Protein AF-A0AAU9IGX7-F1 (afdb_monomer_lite)

Secondary structure (DSSP, 8-state):
--HHHHHHHHHHHHHHHHHHHHHHHHHHHHHHHHHHHHHHHHHHHHTT-HHHHHHHHHHHHHHHHHHHHHHHHHHHHHHHHHHTS-HHHHTTTTT-----SHHHHHHHHHHHHHHHHHHHHHHHHHHHHHHHHHHHHHHHGGGSPPPP-

Foldseek 3Di:
DDPVLVVVLVVLVVVVVVLVVVLVVLVVLLVVLVVLLVVLCVLCVVVVPVVLVVLSVVLVVVLVVLVVVLVVVLVVLCVVLVVVADPVLVPVPDDDPDPDDPVSSVRVVSSCVSCVVVSVVSVVSSVVSSVSSVVSSVVSVVSDDDDDD

Radius of gyration: 21.58 Å; chains: 1; bounding box: 50×25×63 Å

Organism: NCBI:txid1481888

Sequence (149 aa):
MDFETRKNAAELQAKEKEFEKLAAKANQNLRILYQRIRYVEEKCYLQNNEKCLSQIENYWLTLNQLEREESKRETIIQQKCEEEVPLHIKMLDDNNDSIVSKEEFDAYKNYWDCTSASRENLKNFTIKKANVLNEAFMNLKQYLPQKPS

pLDDT: mean 78.42, std 13.14, range [40.44, 94.25]

Structure (mmCIF, N/CA/C/O backbone):
data_AF-A0AAU9IGX7-F1
#
_entry.id   AF-A0AAU9IGX7-F1
#
loop_
_atom_site.group_PDB
_atom_site.id
_atom_site.type_symbol
_atom_site.label_atom_id
_atom_site.label_alt_id
_atom_site.label_comp_id
_atom_site.label_asym_id
_atom_site.label_entity_id
_atom_site.label_seq_id
_atom_site.pdbx_PDB_ins_code
_atom_site.Cartn_x
_atom_site.Cartn_y
_atom_site.Cartn_z
_atom_site.occupancy
_atom_site.B_iso_or_equiv
_atom_site.auth_seq_id
_atom_site.auth_comp_id
_atom_site.auth_asym_id
_atom_site.auth_atom_id
_atom_site.pdbx_PDB_model_num
ATOM 1 N N . MET A 1 1 ? 29.475 -2.296 -24.523 1.00 62.09 1 MET A N 1
ATOM 2 C CA . MET A 1 1 ? 28.604 -1.188 -24.086 1.00 62.09 1 MET A CA 1
ATOM 3 C C . MET A 1 1 ? 29.425 0.094 -24.011 1.00 62.09 1 MET A C 1
ATOM 5 O O . MET A 1 1 ? 30.508 0.047 -23.429 1.00 62.09 1 MET A O 1
ATOM 9 N N . ASP A 1 2 ? 28.973 1.178 -24.644 1.00 76.94 2 ASP A N 1
ATOM 10 C CA . ASP A 1 2 ? 29.660 2.478 -24.613 1.00 76.94 2 ASP A CA 1
ATOM 11 C C . ASP A 1 2 ? 29.568 3.159 -23.231 1.00 76.94 2 ASP A C 1
ATOM 13 O O . ASP A 1 2 ? 28.830 2.728 -22.341 1.00 76.94 2 ASP A O 1
ATOM 17 N N . PHE A 1 3 ? 30.388 4.193 -23.029 1.00 75.12 3 PHE A N 1
ATOM 18 C CA . PHE A 1 3 ? 30.507 4.905 -21.753 1.00 75.12 3 PHE A CA 1
ATOM 19 C C . PHE A 1 3 ? 29.193 5.573 -21.316 1.00 75.12 3 PHE A C 1
ATOM 21 O O . PHE A 1 3 ? 28.862 5.561 -20.131 1.00 75.12 3 PHE A O 1
ATOM 28 N N . GLU A 1 4 ? 28.434 6.121 -22.264 1.00 78.75 4 GLU A N 1
ATOM 29 C CA . GLU A 1 4 ? 27.179 6.825 -22.000 1.00 78.75 4 GLU A CA 1
ATOM 30 C C . GLU A 1 4 ? 26.084 5.860 -21.535 1.00 78.75 4 GLU A C 1
ATOM 32 O O . GLU A 1 4 ? 25.430 6.099 -20.522 1.00 78.75 4 GLU A O 1
ATOM 37 N N . THR A 1 5 ? 25.963 4.706 -22.189 1.00 70.12 5 THR A N 1
ATOM 38 C CA . THR A 1 5 ? 25.014 3.651 -21.814 1.00 70.12 5 THR A CA 1
ATOM 39 C C . THR A 1 5 ? 25.316 3.098 -20.414 1.00 70.12 5 THR A C 1
ATOM 41 O O . THR A 1 5 ? 24.404 2.922 -19.610 1.00 70.12 5 THR A O 1
ATOM 44 N N . ARG A 1 6 ? 26.598 2.909 -20.061 1.00 70.50 6 ARG A N 1
ATOM 45 C CA . ARG A 1 6 ? 27.002 2.487 -18.702 1.00 70.50 6 ARG A CA 1
ATOM 46 C C . ARG A 1 6 ? 26.645 3.522 -17.636 1.00 70.50 6 ARG A C 1
ATOM 48 O O . ARG A 1 6 ? 26.198 3.157 -16.551 1.00 70.50 6 ARG A O 1
ATOM 55 N N . LYS A 1 7 ? 26.846 4.806 -17.937 1.00 78.50 7 LYS A N 1
ATOM 56 C CA . LYS A 1 7 ? 26.482 5.907 -17.041 1.00 78.50 7 LYS A CA 1
ATOM 57 C C . LYS A 1 7 ? 24.965 5.956 -16.823 1.00 78.50 7 LYS A C 1
ATOM 59 O O . LYS A 1 7 ? 24.523 6.012 -15.680 1.00 78.50 7 LYS A O 1
ATOM 64 N N . ASN A 1 8 ? 24.182 5.857 -17.896 1.00 75.75 8 ASN A N 1
ATOM 65 C CA . ASN A 1 8 ? 22.720 5.882 -17.832 1.00 75.75 8 ASN A CA 1
ATOM 66 C C . ASN A 1 8 ? 22.150 4.672 -17.069 1.00 75.75 8 ASN A C 1
ATOM 68 O O . ASN A 1 8 ? 21.215 4.829 -16.286 1.00 75.75 8 ASN A O 1
ATOM 72 N N . ALA A 1 9 ? 22.742 3.484 -17.234 1.00 71.56 9 ALA A N 1
ATOM 73 C CA . ALA A 1 9 ? 22.402 2.295 -16.449 1.00 71.56 9 ALA A CA 1
ATOM 74 C C . ALA A 1 9 ? 22.634 2.506 -14.943 1.00 71.56 9 ALA A C 1
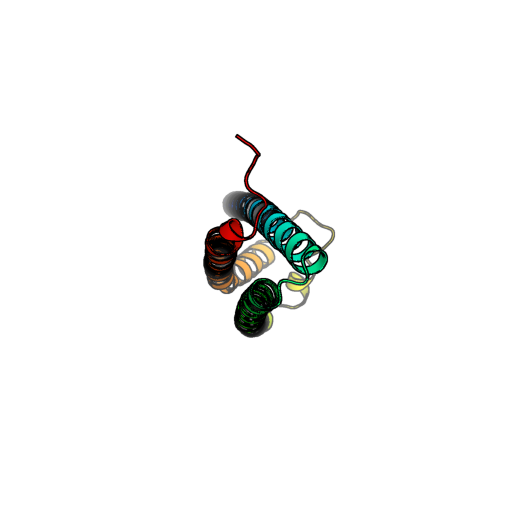ATOM 76 O O . ALA A 1 9 ? 21.753 2.217 -14.134 1.00 71.56 9 ALA A O 1
ATOM 77 N N . ALA A 1 10 ? 23.785 3.073 -14.567 1.00 76.31 10 ALA A N 1
ATOM 78 C CA . ALA A 1 10 ? 24.102 3.363 -13.170 1.00 76.31 10 ALA A CA 1
ATOM 79 C C . ALA A 1 10 ? 23.151 4.406 -12.552 1.00 76.31 10 ALA A C 1
ATOM 81 O O . ALA A 1 10 ? 22.733 4.262 -11.403 1.00 76.31 10 ALA A O 1
ATOM 82 N N . GLU A 1 11 ? 22.775 5.443 -13.307 1.00 80.75 11 GLU A N 1
ATOM 83 C CA . GLU A 1 11 ? 21.799 6.445 -12.859 1.00 80.75 11 GLU A CA 1
ATOM 84 C C . GLU A 1 11 ? 20.404 5.841 -12.644 1.00 80.75 11 GLU A C 1
ATOM 86 O O . GLU A 1 11 ? 19.728 6.176 -11.669 1.00 80.75 11 GLU A O 1
ATOM 91 N N . LEU A 1 12 ? 19.975 4.931 -13.523 1.00 76.06 12 LEU A N 1
ATOM 92 C CA . LEU A 1 12 ? 18.684 4.254 -13.407 1.00 76.06 12 LEU A CA 1
ATOM 93 C C . LEU A 1 12 ? 18.634 3.334 -12.177 1.00 76.06 12 LEU A C 1
ATOM 95 O O . LEU A 1 12 ? 17.701 3.425 -11.380 1.00 76.06 12 LEU A O 1
ATOM 99 N N . GLN A 1 13 ? 19.688 2.544 -11.950 1.00 75.25 13 GLN A N 1
ATOM 100 C CA . GLN A 1 13 ? 19.832 1.715 -10.746 1.00 75.25 13 GLN A CA 1
ATOM 101 C C . GLN A 1 13 ? 19.861 2.547 -9.454 1.00 75.25 13 GLN A C 1
ATOM 103 O O . GLN A 1 13 ? 19.330 2.136 -8.421 1.00 75.25 13 GLN A O 1
ATOM 108 N N . ALA A 1 14 ? 20.481 3.731 -9.479 1.00 81.00 14 ALA A N 1
ATOM 109 C CA . ALA A 1 14 ? 20.489 4.621 -8.321 1.00 81.00 14 ALA A CA 1
ATOM 110 C C . ALA A 1 14 ? 19.073 5.114 -7.971 1.00 81.00 14 ALA A C 1
ATOM 112 O O . ALA A 1 14 ? 18.705 5.120 -6.794 1.00 81.00 14 ALA A O 1
ATOM 113 N N . LYS A 1 15 ? 18.267 5.467 -8.983 1.00 80.12 15 LYS A N 1
ATOM 114 C CA . LYS A 1 15 ? 16.860 5.866 -8.804 1.00 80.12 15 LYS A CA 1
ATOM 115 C C . LYS A 1 15 ? 16.007 4.731 -8.237 1.00 80.12 15 LYS A C 1
ATOM 117 O O . LYS A 1 15 ? 15.157 4.976 -7.384 1.00 80.12 15 LYS A O 1
ATOM 122 N N . GLU A 1 16 ? 16.254 3.497 -8.664 1.00 75.50 16 GLU A N 1
ATOM 123 C CA . GLU A 1 16 ? 15.596 2.302 -8.125 1.00 75.50 16 GLU A CA 1
ATOM 124 C C . GLU A 1 16 ? 15.872 2.097 -6.644 1.00 75.50 16 GLU A C 1
ATOM 126 O O . GLU A 1 16 ? 14.941 2.055 -5.840 1.00 75.50 16 GLU A O 1
ATOM 131 N N . LYS A 1 17 ? 17.149 2.107 -6.260 1.00 80.19 17 LYS A N 1
ATOM 132 C CA . LYS A 1 17 ? 17.548 1.980 -4.854 1.00 80.19 17 LYS A CA 1
ATOM 133 C C . LYS A 1 17 ? 16.982 3.102 -3.985 1.00 80.19 17 LYS A C 1
ATOM 135 O O . LYS A 1 17 ? 16.697 2.894 -2.805 1.00 80.19 17 LYS A O 1
ATOM 140 N N . GLU A 1 18 ? 16.847 4.314 -4.521 1.00 83.81 18 GLU A N 1
ATOM 141 C CA . GLU A 1 18 ? 16.201 5.417 -3.805 1.00 83.81 18 GLU A CA 1
ATOM 142 C C . GLU A 1 18 ? 14.701 5.162 -3.609 1.00 83.81 18 GLU A C 1
ATOM 144 O O . GLU A 1 18 ? 14.189 5.312 -2.494 1.00 83.81 18 GLU A O 1
ATOM 149 N N . PHE A 1 19 ? 14.008 4.717 -4.660 1.00 79.38 19 PHE A N 1
ATOM 150 C CA . PHE A 1 19 ? 12.596 4.354 -4.594 1.00 79.38 19 PHE A CA 1
ATOM 151 C C . PHE A 1 19 ? 12.337 3.236 -3.572 1.00 79.38 19 PHE A C 1
ATOM 153 O O . PHE A 1 19 ? 11.464 3.386 -2.716 1.00 79.38 19 PHE A O 1
ATOM 160 N N . GLU A 1 20 ? 13.135 2.166 -3.583 1.00 79.50 20 GLU A N 1
ATOM 161 C CA . GLU A 1 20 ? 13.040 1.059 -2.622 1.00 79.50 20 GLU A CA 1
ATOM 162 C C . GLU A 1 20 ? 13.199 1.529 -1.173 1.00 79.50 20 GLU A C 1
ATOM 164 O O . GLU A 1 20 ? 12.421 1.147 -0.295 1.00 79.50 20 GLU A O 1
ATOM 169 N N . LYS A 1 21 ? 14.170 2.412 -0.904 1.00 82.81 21 LYS A N 1
ATOM 170 C CA . LYS A 1 21 ? 14.375 2.986 0.437 1.00 82.81 21 LYS A CA 1
ATOM 171 C C . LYS A 1 21 ? 13.169 3.799 0.898 1.00 82.81 21 LYS A C 1
ATOM 173 O O . LYS A 1 21 ? 12.766 3.702 2.061 1.00 82.81 21 LYS A O 1
ATOM 178 N N . LEU A 1 22 ? 12.592 4.608 0.008 1.00 80.06 22 LEU A N 1
ATOM 179 C CA . LEU A 1 22 ? 11.393 5.391 0.310 1.00 80.06 22 LEU A CA 1
ATOM 180 C C . LEU A 1 22 ? 10.186 4.481 0.573 1.00 80.06 22 LEU A C 1
ATOM 182 O O . LEU A 1 22 ? 9.477 4.689 1.562 1.00 80.06 22 LEU A O 1
ATOM 186 N N . ALA A 1 23 ? 9.996 3.449 -0.251 1.00 78.44 23 ALA A N 1
ATOM 187 C CA . ALA A 1 23 ? 8.945 2.451 -0.079 1.00 78.44 23 ALA A CA 1
ATOM 188 C C . ALA A 1 23 ? 9.093 1.698 1.254 1.00 78.44 23 ALA A C 1
ATOM 190 O O . ALA A 1 23 ? 8.132 1.590 2.018 1.00 78.44 23 ALA A O 1
ATOM 191 N N . ALA A 1 24 ? 10.308 1.263 1.601 1.00 80.94 24 ALA A N 1
ATOM 192 C CA . ALA A 1 24 ? 10.599 0.592 2.866 1.00 80.94 24 ALA A CA 1
ATOM 193 C C . ALA A 1 24 ? 10.264 1.475 4.081 1.00 80.94 24 ALA A C 1
ATOM 195 O O . ALA A 1 24 ? 9.600 1.024 5.019 1.00 80.94 24 ALA A O 1
ATOM 196 N N . LYS A 1 25 ? 10.653 2.758 4.049 1.00 82.69 25 LYS A N 1
ATOM 197 C CA . LYS A 1 25 ? 10.335 3.718 5.118 1.00 82.69 25 LYS A CA 1
ATOM 198 C C . LYS A 1 25 ? 8.828 3.945 5.255 1.00 82.69 25 LYS A C 1
ATOM 200 O O . LYS A 1 25 ? 8.309 4.014 6.370 1.00 82.69 25 LYS A O 1
ATOM 205 N N . ALA A 1 26 ? 8.110 4.053 4.140 1.00 81.31 26 ALA A N 1
ATOM 206 C CA . ALA A 1 26 ? 6.664 4.229 4.165 1.00 81.31 26 ALA A CA 1
ATOM 207 C C . ALA A 1 26 ? 5.945 2.979 4.707 1.00 81.31 26 ALA A C 1
ATOM 209 O O . ALA A 1 26 ? 5.073 3.100 5.569 1.00 81.31 26 ALA A O 1
ATOM 210 N N . ASN A 1 27 ? 6.386 1.782 4.310 1.00 82.31 27 ASN A N 1
ATOM 211 C CA . ASN A 1 27 ? 5.889 0.512 4.844 1.00 82.31 27 ASN A CA 1
ATOM 212 C C . ASN A 1 27 ? 6.144 0.372 6.351 1.00 82.31 27 ASN A C 1
ATOM 214 O O . ASN A 1 27 ? 5.273 -0.098 7.087 1.00 82.31 27 ASN A O 1
ATOM 218 N N . GLN A 1 28 ? 7.296 0.835 6.842 1.00 85.56 28 GLN A N 1
ATOM 219 C CA . GLN A 1 28 ? 7.580 0.871 8.276 1.00 85.56 28 GLN A CA 1
ATOM 220 C C . GLN A 1 28 ? 6.589 1.773 9.030 1.00 85.56 28 GLN A C 1
ATOM 222 O O . GLN A 1 28 ? 6.056 1.369 10.065 1.00 85.56 28 GLN A O 1
ATOM 227 N N . ASN A 1 29 ? 6.293 2.964 8.502 1.00 83.19 29 ASN A N 1
ATOM 228 C CA . ASN A 1 29 ? 5.314 3.873 9.104 1.00 83.19 29 ASN A CA 1
ATOM 229 C C . ASN A 1 29 ? 3.902 3.273 9.116 1.00 83.19 29 ASN A C 1
ATOM 231 O O . ASN A 1 29 ? 3.213 3.346 10.136 1.00 83.19 29 ASN A O 1
ATOM 235 N N . LEU A 1 30 ? 3.486 2.632 8.019 1.00 88.69 30 LEU A N 1
ATOM 236 C CA . LEU A 1 30 ? 2.209 1.920 7.953 1.00 88.69 30 LEU A CA 1
ATOM 237 C C . LEU A 1 30 ? 2.139 0.827 9.022 1.00 88.69 30 LEU A C 1
ATOM 239 O O . LEU A 1 30 ? 1.159 0.759 9.761 1.00 88.69 30 LEU A O 1
ATOM 243 N N . ARG A 1 31 ? 3.194 0.014 9.169 1.00 89.31 31 ARG A N 1
ATOM 244 C CA . ARG A 1 31 ? 3.263 -1.054 10.179 1.00 89.31 31 ARG A CA 1
ATOM 245 C C . ARG A 1 31 ? 3.030 -0.532 11.598 1.00 89.31 31 ARG A C 1
ATOM 247 O O . ARG A 1 31 ? 2.311 -1.169 12.364 1.00 89.31 31 ARG A O 1
ATOM 254 N N . ILE A 1 32 ? 3.590 0.630 11.934 1.00 89.75 32 ILE A N 1
ATOM 255 C CA . ILE A 1 32 ? 3.375 1.272 13.239 1.00 89.75 32 ILE A CA 1
ATOM 256 C C . ILE A 1 32 ? 1.896 1.638 13.430 1.00 89.75 32 ILE A C 1
ATOM 258 O O . ILE A 1 32 ? 1.345 1.422 14.510 1.00 89.75 32 ILE A O 1
ATOM 262 N N . LEU A 1 33 ? 1.229 2.168 12.400 1.00 89.06 33 LEU A N 1
ATOM 263 C CA . LEU A 1 33 ? -0.198 2.497 12.477 1.00 89.06 33 LEU A CA 1
ATOM 264 C C . LEU A 1 33 ? -1.073 1.246 12.621 1.00 89.06 33 LEU A C 1
ATOM 266 O O . LEU A 1 33 ? -1.957 1.231 13.477 1.00 89.06 33 LEU A O 1
ATOM 270 N N . TYR A 1 34 ? -0.780 0.175 11.876 1.00 91.94 34 TYR A N 1
ATOM 271 C CA . TYR A 1 34 ? -1.453 -1.119 12.048 1.00 91.94 34 TYR A CA 1
ATOM 272 C C . TYR A 1 34 ? -1.330 -1.633 13.483 1.00 91.94 34 TYR A C 1
ATOM 274 O O . TYR A 1 34 ? -2.326 -2.026 14.083 1.00 91.94 34 TYR A O 1
ATOM 282 N N . GLN A 1 35 ? -0.123 -1.601 14.056 1.00 91.69 35 GLN A N 1
ATOM 283 C CA . GLN A 1 35 ? 0.106 -2.029 15.439 1.00 91.69 35 GLN A CA 1
ATOM 284 C C . GLN A 1 35 ? -0.696 -1.192 16.440 1.00 91.69 35 GLN A C 1
ATOM 286 O O . GLN A 1 35 ? -1.260 -1.737 17.383 1.00 91.69 35 GLN A O 1
ATOM 291 N N . ARG A 1 36 ? -0.788 0.124 16.223 1.00 90.75 36 ARG A N 1
ATOM 292 C CA . ARG A 1 36 ? -1.575 1.018 17.082 1.00 90.75 36 ARG A CA 1
ATOM 293 C C . ARG A 1 36 ? -3.070 0.723 17.021 1.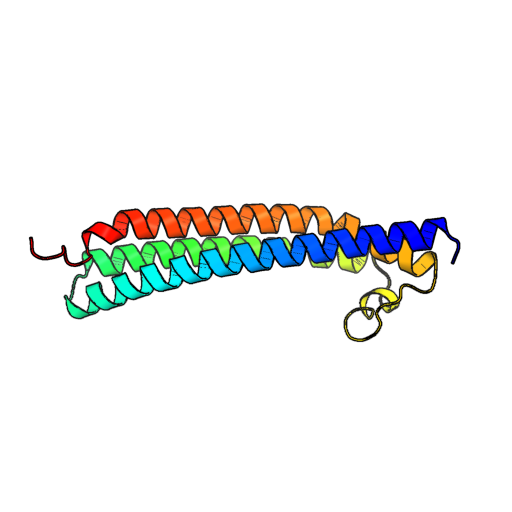00 90.75 36 ARG A C 1
ATOM 295 O O . ARG A 1 36 ? -3.705 0.709 18.068 1.00 90.75 36 ARG A O 1
ATOM 302 N N . ILE A 1 37 ? -3.626 0.481 15.835 1.00 91.38 37 ILE A N 1
ATOM 303 C CA . ILE A 1 37 ? -5.050 0.143 15.693 1.00 91.38 37 ILE A CA 1
ATOM 304 C C . ILE A 1 37 ? -5.334 -1.233 16.295 1.00 91.38 37 ILE A C 1
ATOM 306 O O . ILE A 1 37 ? -6.280 -1.351 17.064 1.00 91.38 37 ILE A O 1
ATOM 310 N N . ARG A 1 38 ? -4.480 -2.237 16.045 1.00 92.75 38 ARG A N 1
ATOM 311 C CA . ARG A 1 38 ? -4.604 -3.565 16.675 1.00 92.75 38 ARG A CA 1
ATOM 312 C C . ARG A 1 38 ? -4.560 -3.493 18.197 1.00 92.75 38 ARG A C 1
ATOM 314 O O . ARG A 1 38 ? -5.335 -4.155 18.870 1.00 92.75 38 ARG A O 1
ATOM 321 N N . TYR A 1 39 ? -3.702 -2.641 18.748 1.00 92.75 39 TYR A N 1
ATOM 322 C CA . TYR A 1 39 ? -3.686 -2.408 20.187 1.00 92.75 39 TYR A CA 1
ATOM 323 C C . TYR A 1 39 ? -5.018 -1.833 20.696 1.00 92.75 39 TYR A C 1
ATOM 325 O O . TYR A 1 39 ? -5.505 -2.252 21.744 1.00 92.75 39 TYR A O 1
ATOM 333 N N . VAL A 1 40 ? -5.634 -0.891 19.970 1.00 91.56 40 VAL A N 1
ATOM 334 C CA . VAL A 1 40 ? -6.970 -0.385 20.336 1.00 91.56 40 VAL A CA 1
ATOM 335 C C . VAL A 1 40 ? -8.020 -1.492 20.223 1.00 91.56 40 VAL A C 1
ATOM 337 O O . VAL A 1 40 ? -8.840 -1.641 21.123 1.00 91.56 40 VAL A O 1
ATOM 340 N N . GLU A 1 41 ? -7.961 -2.294 19.165 1.00 93.62 41 GLU A N 1
ATOM 341 C CA . GLU A 1 41 ? -8.841 -3.442 18.942 1.00 93.62 41 GLU A CA 1
ATOM 342 C C . GLU A 1 41 ? -8.806 -4.430 20.108 1.00 93.62 41 GLU A C 1
ATOM 344 O O . GLU A 1 41 ? -9.853 -4.752 20.669 1.00 93.62 41 GLU A O 1
ATOM 349 N N . GLU A 1 42 ? -7.614 -4.816 20.562 1.00 93.50 42 GLU A N 1
ATOM 350 C CA . GLU A 1 42 ? -7.435 -5.656 21.749 1.00 93.50 42 GLU A CA 1
ATOM 351 C C . GLU A 1 42 ? -8.094 -5.046 22.995 1.00 93.50 42 GLU A C 1
ATOM 353 O O . GLU A 1 42 ? -8.747 -5.751 23.766 1.00 93.50 42 GLU A O 1
ATOM 358 N N . LYS A 1 43 ? -7.974 -3.727 23.204 1.00 92.06 43 LYS A N 1
ATOM 359 C CA . LYS A 1 43 ? -8.642 -3.049 24.330 1.00 92.06 43 LYS A CA 1
ATOM 360 C C . LYS A 1 43 ? -10.156 -3.056 24.195 1.00 92.06 43 LYS A C 1
ATOM 362 O O . LYS A 1 43 ? -10.839 -3.278 25.193 1.00 92.06 43 LYS A O 1
ATOM 367 N N . CYS A 1 44 ? -10.673 -2.859 22.991 1.00 92.69 44 CYS A N 1
ATOM 368 C CA . CYS A 1 44 ? -12.106 -2.878 22.744 1.00 92.69 44 CYS A CA 1
ATOM 369 C C . CYS A 1 44 ? -12.707 -4.274 22.949 1.00 92.69 44 CYS A C 1
ATOM 371 O O . CYS A 1 44 ? -13.782 -4.371 23.540 1.00 92.69 44 CYS A O 1
ATOM 373 N N . TYR A 1 45 ? -11.986 -5.341 22.588 1.00 93.62 45 TYR A N 1
ATOM 374 C CA . TYR A 1 45 ? -12.366 -6.715 22.935 1.00 93.62 45 TYR A CA 1
ATOM 375 C C . TYR A 1 45 ? -12.389 -6.947 24.447 1.00 93.62 45 TYR A C 1
ATOM 377 O O . TYR A 1 45 ? -13.386 -7.428 24.975 1.00 93.62 45 TYR A O 1
ATOM 385 N N . LEU A 1 46 ? -11.332 -6.554 25.168 1.00 92.88 46 LEU A N 1
ATOM 386 C CA . LEU A 1 46 ? -11.263 -6.727 26.628 1.00 92.88 46 LEU A CA 1
ATOM 387 C C . LEU A 1 46 ? -12.376 -5.984 27.382 1.00 92.88 46 LEU A C 1
ATOM 389 O O . LEU A 1 46 ? -12.735 -6.371 28.491 1.00 92.88 46 LEU A O 1
ATOM 393 N N . GLN A 1 47 ? -12.905 -4.911 26.795 1.00 90.94 47 GLN A N 1
ATOM 394 C CA . GLN A 1 47 ? -13.989 -4.107 27.357 1.00 90.94 47 GLN A CA 1
ATOM 395 C C . GLN A 1 47 ? -15.380 -4.506 26.841 1.00 90.94 47 GLN A C 1
ATOM 397 O O . GLN A 1 47 ? -16.355 -3.873 27.238 1.00 90.94 47 GLN A O 1
ATOM 402 N N . ASN A 1 48 ? -15.489 -5.504 25.953 1.00 92.62 48 ASN A N 1
ATOM 403 C CA . ASN A 1 48 ? -16.722 -5.838 25.227 1.00 92.62 48 ASN A CA 1
ATOM 404 C C . ASN A 1 48 ? -17.383 -4.603 24.576 1.00 92.62 48 ASN A C 1
ATOM 406 O O . ASN A 1 48 ? -18.600 -4.425 24.606 1.00 92.62 48 ASN A O 1
ATOM 410 N N . ASN A 1 49 ? -16.572 -3.703 24.012 1.00 92.88 49 ASN A N 1
ATOM 411 C CA . ASN A 1 49 ? -17.042 -2.451 23.427 1.00 92.88 49 ASN A CA 1
ATOM 412 C C . ASN A 1 49 ? -17.423 -2.646 21.951 1.00 92.88 49 ASN A C 1
ATOM 414 O O . ASN A 1 49 ? -16.639 -2.351 21.046 1.00 92.88 49 ASN A O 1
ATOM 418 N N . GLU A 1 50 ? -18.646 -3.119 21.711 1.00 93.69 50 GLU A N 1
ATOM 419 C CA . GLU A 1 50 ? -19.168 -3.420 20.368 1.00 93.69 50 GLU A CA 1
ATOM 420 C C . GLU A 1 50 ? -19.121 -2.219 19.414 1.00 93.69 50 GLU A C 1
ATOM 422 O O . GLU A 1 50 ? -18.793 -2.365 18.237 1.00 93.69 50 GLU A O 1
ATOM 427 N N . LYS A 1 51 ? -19.373 -1.002 19.920 1.00 92.94 51 LYS A N 1
ATOM 428 C CA . LYS A 1 51 ? -19.309 0.221 19.106 1.00 92.94 51 LYS A CA 1
ATOM 429 C C . LYS A 1 51 ? -17.894 0.472 18.580 1.00 92.94 51 LYS A C 1
ATOM 431 O O . LYS A 1 5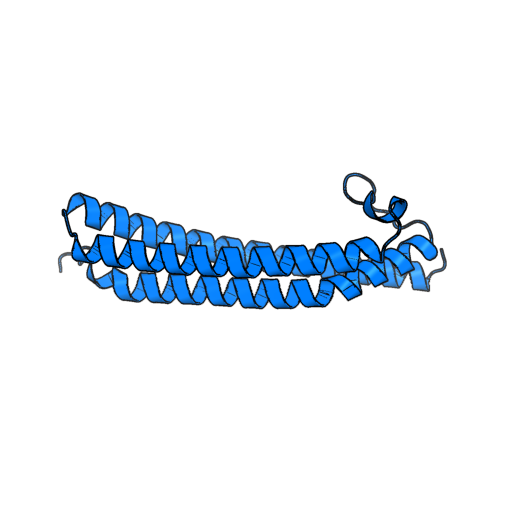1 ? -17.737 0.837 17.418 1.00 92.94 51 LYS A O 1
ATOM 436 N N . CYS A 1 52 ? -16.875 0.290 19.419 1.00 93.25 52 CYS A N 1
ATOM 437 C CA . CYS A 1 52 ? -15.483 0.408 18.991 1.00 93.25 52 CYS A CA 1
ATOM 438 C C . CYS A 1 52 ? -15.109 -0.686 17.979 1.00 93.25 52 CYS A C 1
ATOM 440 O O . CYS A 1 52 ? -14.516 -0.382 16.945 1.00 93.25 52 CYS A O 1
ATOM 442 N N . LEU A 1 53 ? -15.490 -1.940 18.249 1.00 94.19 53 LEU A N 1
ATOM 443 C CA . LEU A 1 53 ? -15.193 -3.074 17.369 1.00 94.19 53 LEU A CA 1
ATOM 444 C C . LEU A 1 53 ? -15.807 -2.886 15.976 1.00 94.19 53 LEU A C 1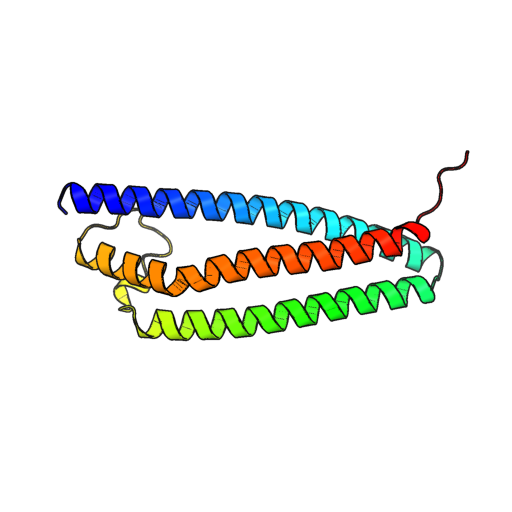
ATOM 446 O O . LEU A 1 53 ? -15.111 -3.045 14.977 1.00 94.19 53 LEU A O 1
ATOM 450 N N . SER A 1 54 ? -17.060 -2.432 15.902 1.00 94.25 54 SER A N 1
ATOM 451 C CA . SER A 1 54 ? -17.721 -2.132 14.628 1.00 94.25 54 SER A CA 1
ATOM 452 C C . SER A 1 54 ? -17.029 -0.996 13.857 1.00 94.25 54 SER A C 1
ATOM 454 O O . SER A 1 54 ? -16.894 -1.057 12.635 1.00 94.25 54 SER A O 1
ATOM 456 N N . GLN A 1 55 ? -16.519 0.037 14.543 1.00 92.75 55 GLN A N 1
ATOM 457 C CA . GLN A 1 55 ? -15.726 1.079 13.879 1.00 92.75 55 GLN A CA 1
ATOM 458 C C . GLN A 1 55 ? -14.411 0.531 13.318 1.00 92.75 55 GLN A C 1
ATOM 460 O O . GLN A 1 55 ? -14.054 0.863 12.189 1.00 92.75 55 GLN A O 1
ATOM 465 N N . ILE A 1 56 ? -13.708 -0.310 14.079 1.00 92.81 56 ILE A N 1
ATOM 466 C CA . ILE A 1 56 ? -12.473 -0.968 13.631 1.00 92.81 56 ILE A CA 1
ATOM 467 C C . ILE A 1 56 ? -12.733 -1.820 12.387 1.00 92.81 56 ILE A C 1
ATOM 469 O O . ILE A 1 56 ? -11.999 -1.702 11.406 1.00 92.81 56 ILE A O 1
ATOM 473 N N . GLU A 1 57 ? -13.803 -2.614 12.395 1.00 94.12 57 GLU A N 1
ATOM 474 C CA . GLU A 1 57 ? -14.205 -3.436 11.254 1.00 94.12 57 GLU A CA 1
ATOM 475 C C . GLU A 1 57 ? -14.426 -2.589 9.991 1.00 94.12 57 GLU A C 1
ATOM 477 O O . GLU A 1 57 ? -13.877 -2.904 8.934 1.00 94.12 57 GLU A O 1
ATOM 482 N N . ASN A 1 58 ? -15.129 -1.457 10.100 1.00 93.12 58 ASN A N 1
ATOM 483 C CA . ASN A 1 58 ? -15.342 -0.543 8.972 1.00 93.12 58 ASN A CA 1
ATOM 484 C C . ASN A 1 58 ? -14.029 0.013 8.393 1.00 93.12 58 ASN A C 1
ATOM 486 O O . ASN A 1 58 ? -13.891 0.132 7.169 1.00 93.12 58 ASN A O 1
ATOM 490 N N . TYR A 1 59 ? -13.040 0.324 9.237 1.00 91.94 59 TYR A N 1
ATOM 491 C CA . TYR A 1 59 ? -11.722 0.750 8.756 1.00 91.94 59 TYR A CA 1
ATOM 492 C C . TYR A 1 59 ? -10.982 -0.383 8.041 1.00 91.94 59 TYR A C 1
ATOM 494 O O . TYR A 1 59 ? -10.389 -0.149 6.985 1.00 91.94 59 TYR A O 1
ATOM 502 N N . TRP A 1 60 ? -11.047 -1.614 8.560 1.00 92.56 60 TRP A N 1
ATOM 503 C CA . TRP A 1 60 ? -10.443 -2.770 7.896 1.00 92.56 60 TRP A CA 1
ATOM 504 C C . TRP A 1 60 ? -11.102 -3.080 6.553 1.00 92.56 60 TRP A C 1
ATOM 506 O O . TRP A 1 60 ? -10.397 -3.317 5.574 1.00 92.56 60 TRP A O 1
ATOM 516 N N . LEU A 1 61 ? -12.431 -3.003 6.466 1.00 93.81 61 LEU A N 1
ATOM 517 C CA . LEU A 1 61 ? -13.161 -3.144 5.205 1.00 93.81 61 LEU A CA 1
ATOM 518 C C . LEU A 1 61 ? -12.744 -2.074 4.186 1.00 93.81 61 LEU A C 1
ATOM 520 O O . LEU A 1 61 ? -12.495 -2.398 3.024 1.00 93.81 61 LEU A O 1
ATOM 524 N N . THR A 1 62 ? -12.593 -0.823 4.626 1.00 91.38 62 THR A N 1
ATOM 525 C CA . THR A 1 62 ? -12.140 0.286 3.770 1.00 91.38 62 THR A CA 1
ATOM 526 C C . THR A 1 62 ? -10.723 0.050 3.238 1.00 91.38 62 THR A C 1
ATOM 528 O O . THR A 1 62 ? -10.468 0.231 2.047 1.00 91.38 62 THR A O 1
ATOM 531 N N . LEU A 1 63 ? -9.800 -0.403 4.093 1.00 90.75 63 LEU A N 1
ATOM 532 C CA . LEU A 1 63 ? -8.432 -0.737 3.683 1.00 90.75 63 LEU A CA 1
ATOM 533 C C . LEU A 1 63 ? -8.391 -1.917 2.712 1.00 90.75 63 LEU A C 1
ATOM 535 O O . LEU A 1 63 ? -7.707 -1.832 1.695 1.00 90.75 63 LEU A O 1
ATOM 539 N N . ASN A 1 64 ? -9.157 -2.974 2.981 1.00 91.12 64 ASN A N 1
ATOM 540 C CA . ASN A 1 64 ? -9.250 -4.139 2.102 1.00 91.12 64 ASN A CA 1
ATOM 541 C C . ASN A 1 64 ? -9.784 -3.760 0.713 1.00 91.12 64 ASN A C 1
ATOM 543 O O . ASN A 1 64 ? -9.305 -4.273 -0.298 1.00 91.12 64 ASN A O 1
ATOM 547 N N . GLN A 1 65 ? -10.772 -2.863 0.645 1.00 91.81 65 GLN A N 1
ATOM 548 C CA . GLN A 1 65 ? -11.302 -2.376 -0.627 1.00 91.81 65 GLN A CA 1
ATOM 549 C C . GLN A 1 65 ? -10.243 -1.585 -1.405 1.00 91.81 65 GLN A C 1
ATOM 551 O O . GLN A 1 65 ? -10.028 -1.851 -2.588 1.00 91.81 65 GLN A O 1
ATOM 556 N N . LEU A 1 66 ? -9.534 -0.679 -0.728 1.00 89.31 66 LEU A N 1
ATOM 557 C CA . LEU A 1 66 ? -8.455 0.103 -1.328 1.00 89.31 66 LEU A CA 1
ATOM 558 C C . LEU A 1 66 ? -7.330 -0.804 -1.867 1.00 89.31 66 LEU A C 1
ATOM 560 O O . LEU A 1 66 ? -6.848 -0.597 -2.977 1.00 89.31 66 LEU A O 1
ATOM 564 N N . GLU A 1 67 ? -6.935 -1.831 -1.107 1.00 88.94 67 GLU A N 1
ATOM 565 C CA . GLU A 1 67 ? -5.920 -2.816 -1.513 1.00 88.94 67 GLU A CA 1
ATOM 566 C C . GLU A 1 67 ? -6.341 -3.618 -2.747 1.00 88.94 67 GLU A C 1
ATOM 568 O O . GLU A 1 67 ? -5.529 -3.850 -3.644 1.00 88.94 67 GLU A O 1
ATOM 573 N N . ARG A 1 68 ? -7.618 -4.005 -2.837 1.00 88.19 68 ARG A N 1
ATOM 574 C CA . ARG A 1 68 ? -8.151 -4.709 -4.012 1.00 88.19 68 ARG A CA 1
ATOM 575 C C . ARG A 1 68 ? -8.157 -3.836 -5.260 1.00 88.19 68 ARG A C 1
ATOM 577 O O . ARG A 1 68 ? -7.872 -4.338 -6.345 1.00 88.19 68 ARG A O 1
ATOM 584 N N . GLU A 1 69 ? -8.524 -2.566 -5.128 1.00 87.44 69 GLU A N 1
ATOM 585 C CA . GLU A 1 69 ? -8.542 -1.625 -6.252 1.00 87.44 69 GLU A CA 1
ATOM 586 C C . GLU A 1 69 ? -7.138 -1.390 -6.807 1.00 87.44 69 GLU A C 1
ATOM 588 O O . GLU A 1 69 ? -6.947 -1.464 -8.022 1.00 87.44 69 GLU A O 1
ATOM 593 N N . GLU A 1 70 ? -6.150 -1.196 -5.931 1.00 85.12 70 GLU A N 1
ATOM 594 C CA . GLU A 1 70 ? -4.766 -1.014 -6.368 1.00 85.12 70 GLU A CA 1
ATOM 595 C C . GLU A 1 70 ? -4.178 -2.304 -6.945 1.00 85.12 70 GLU A C 1
ATOM 597 O O . GLU A 1 70 ? -3.580 -2.268 -8.014 1.00 85.12 70 GLU A O 1
ATOM 602 N N . SER A 1 71 ? -4.416 -3.462 -6.318 1.00 8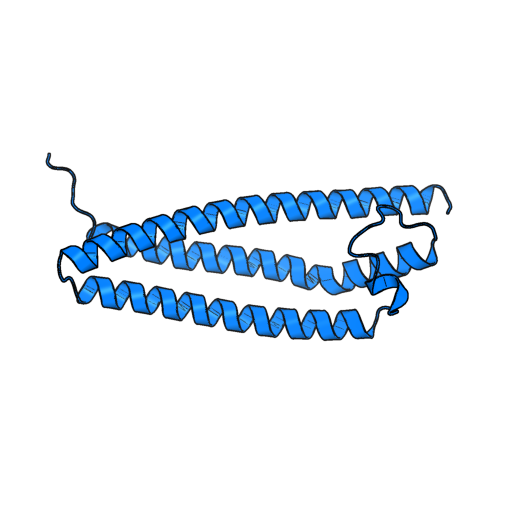3.12 71 SER A N 1
ATOM 603 C CA . SER A 1 71 ? -3.938 -4.751 -6.839 1.00 83.12 71 SER A CA 1
ATOM 604 C C . SER A 1 71 ? -4.446 -5.020 -8.258 1.00 83.12 71 SER A C 1
ATOM 606 O O . SER A 1 71 ? -3.658 -5.390 -9.125 1.00 83.12 71 SER A O 1
ATOM 608 N N . LYS A 1 72 ? -5.733 -4.764 -8.534 1.00 82.00 72 LYS A N 1
ATOM 609 C CA . LYS A 1 72 ? -6.285 -4.882 -9.895 1.00 82.00 72 LYS A CA 1
ATOM 610 C C . LYS A 1 72 ? -5.585 -3.951 -10.881 1.00 82.00 72 LYS A C 1
ATOM 612 O O . LYS A 1 72 ? -5.354 -4.332 -12.026 1.00 82.00 72 LYS A O 1
ATOM 617 N N . ARG A 1 73 ? -5.280 -2.726 -10.454 1.00 79.75 73 ARG A N 1
ATOM 618 C CA . ARG A 1 73 ? -4.631 -1.721 -11.295 1.00 79.75 73 ARG A CA 1
ATOM 619 C C . ARG A 1 73 ? -3.185 -2.095 -11.613 1.00 79.75 73 ARG A C 1
ATOM 621 O O . ARG A 1 73 ? -2.808 -2.023 -12.779 1.00 79.75 73 ARG A O 1
ATOM 628 N N . GLU A 1 74 ? -2.426 -2.537 -10.614 1.00 77.31 74 GLU A N 1
ATOM 629 C CA . GLU A 1 74 ? -1.053 -3.025 -10.777 1.00 77.31 74 GLU A CA 1
ATOM 630 C C . GLU A 1 74 ? -1.008 -4.224 -11.728 1.00 77.31 74 GLU A C 1
ATOM 632 O O . GLU A 1 74 ? -0.213 -4.220 -12.660 1.00 77.31 74 GLU A O 1
ATOM 637 N N . THR A 1 75 ? -1.924 -5.193 -11.591 1.00 77.94 75 THR A N 1
ATOM 638 C CA . THR A 1 75 ? -2.008 -6.332 -12.521 1.00 77.94 75 THR A CA 1
ATOM 639 C C . THR A 1 75 ? -2.242 -5.885 -13.967 1.00 77.94 75 THR A C 1
ATOM 641 O O . THR A 1 75 ? -1.595 -6.402 -14.872 1.00 77.94 75 THR A O 1
ATOM 644 N N . ILE A 1 76 ? -3.124 -4.908 -14.207 1.00 78.06 76 ILE A N 1
ATOM 645 C CA . ILE A 1 76 ? -3.376 -4.381 -15.561 1.00 78.06 76 ILE A CA 1
ATOM 646 C C . ILE A 1 76 ? -2.127 -3.695 -16.132 1.00 78.06 76 ILE A C 1
ATOM 648 O O . ILE A 1 76 ? -1.851 -3.823 -17.324 1.00 78.06 76 ILE A O 1
ATOM 652 N N . ILE A 1 77 ? -1.392 -2.939 -15.313 1.00 74.12 77 ILE A N 1
ATOM 653 C CA . ILE A 1 77 ? -0.178 -2.237 -15.752 1.00 74.12 77 ILE A CA 1
ATOM 654 C C . ILE A 1 77 ? 0.946 -3.239 -16.024 1.00 74.12 77 ILE A C 1
ATOM 656 O O . ILE A 1 77 ? 1.560 -3.164 -17.083 1.00 74.12 77 ILE A O 1
ATOM 660 N N . GLN A 1 78 ? 1.164 -4.203 -15.125 1.00 71.50 78 GLN A N 1
ATOM 661 C CA . GLN A 1 78 ? 2.139 -5.276 -15.315 1.00 71.50 78 GLN A CA 1
ATOM 662 C C . GLN A 1 78 ? 1.860 -6.050 -16.598 1.00 71.50 78 GLN A C 1
ATOM 664 O O . GLN A 1 78 ? 2.754 -6.159 -17.423 1.00 71.50 78 GLN A O 1
ATOM 669 N N . GLN A 1 79 ? 0.617 -6.481 -16.836 1.00 74.06 79 GLN A N 1
ATOM 670 C CA . GLN A 1 79 ? 0.251 -7.184 -18.071 1.00 74.06 79 GLN A CA 1
ATOM 671 C C . GLN A 1 79 ? 0.578 -6.365 -19.326 1.00 74.06 79 GLN A C 1
ATOM 673 O O . GLN A 1 79 ? 1.218 -6.881 -20.237 1.00 74.06 79 GLN A O 1
ATOM 678 N N . LYS A 1 80 ? 0.219 -5.074 -19.352 1.00 76.62 80 LYS A N 1
ATOM 679 C CA . LYS A 1 80 ? 0.537 -4.189 -20.485 1.00 76.62 80 LYS A CA 1
ATOM 680 C C . LYS A 1 80 ? 2.042 -4.030 -20.699 1.00 76.62 80 LYS A C 1
ATOM 682 O O . LYS A 1 80 ? 2.514 -4.156 -21.820 1.00 76.62 80 LYS A O 1
ATOM 687 N N . CYS A 1 81 ? 2.792 -3.774 -19.631 1.00 73.56 81 CYS A N 1
ATOM 688 C CA . CYS A 1 81 ? 4.233 -3.552 -19.725 1.00 73.56 81 CYS A CA 1
ATOM 689 C C . CYS A 1 81 ? 5.008 -4.842 -20.018 1.00 73.56 81 CYS A C 1
ATOM 691 O O . CYS A 1 81 ? 6.037 -4.814 -20.685 1.00 73.56 81 CYS A O 1
ATOM 693 N N . GLU A 1 82 ? 4.527 -5.987 -19.539 1.00 66.75 82 GLU A N 1
ATOM 694 C CA . GLU A 1 82 ? 5.134 -7.288 -19.789 1.00 66.75 82 GLU A CA 1
ATOM 695 C C . GLU A 1 82 ? 4.893 -7.776 -21.221 1.00 66.75 82 GLU A C 1
ATOM 697 O O . GLU A 1 82 ? 5.756 -8.456 -21.772 1.00 66.75 82 GLU A O 1
ATOM 702 N N . GLU A 1 83 ? 3.761 -7.459 -21.848 1.00 65.81 83 GLU A N 1
ATOM 703 C CA . GLU A 1 83 ? 3.521 -7.781 -23.264 1.00 65.81 83 GLU A CA 1
ATOM 704 C C . GLU A 1 83 ? 4.491 -7.040 -24.203 1.00 65.81 83 GLU A C 1
ATOM 706 O O . GLU A 1 83 ? 4.838 -7.554 -25.266 1.00 65.81 83 GLU A O 1
ATOM 711 N N . GLU A 1 84 ? 4.990 -5.876 -23.783 1.00 59.84 84 GLU A N 1
ATOM 712 C CA . GLU A 1 84 ? 5.888 -5.020 -24.566 1.00 59.84 84 GLU A CA 1
ATOM 713 C C . GLU A 1 84 ? 7.385 -5.363 -24.400 1.00 59.84 84 GLU A C 1
ATOM 715 O O . GLU A 1 84 ? 8.221 -4.846 -25.144 1.00 59.84 84 GLU A O 1
ATOM 720 N N . VAL A 1 85 ? 7.749 -6.257 -23.467 1.00 60.25 85 VAL A N 1
ATOM 721 C CA . VAL A 1 85 ? 9.153 -6.557 -23.124 1.00 60.25 85 VAL A CA 1
ATOM 722 C C . VAL A 1 85 ? 9.527 -8.008 -23.465 1.00 60.25 85 VAL A C 1
ATOM 724 O O . VAL A 1 85 ? 8.861 -8.943 -23.013 1.00 60.25 85 VAL A O 1
ATOM 727 N N . PRO A 1 86 ? 10.616 -8.253 -24.220 1.00 57.91 86 PRO A N 1
ATOM 728 C CA . PRO A 1 86 ? 11.062 -9.604 -24.556 1.00 57.91 86 PRO A CA 1
ATOM 729 C C . PRO A 1 86 ? 11.346 -10.485 -23.325 1.00 57.91 86 PRO A C 1
ATOM 731 O O . PRO A 1 86 ? 12.019 -10.074 -22.382 1.00 57.91 86 PRO A O 1
ATOM 734 N N . LEU A 1 87 ? 10.901 -11.747 -23.368 1.00 55.62 87 LEU A N 1
ATOM 735 C CA . LEU A 1 87 ? 10.984 -12.724 -22.265 1.00 55.62 87 LEU A CA 1
ATOM 736 C C . LEU A 1 87 ? 12.398 -12.935 -21.685 1.00 55.62 87 LEU A C 1
ATOM 738 O O . LEU A 1 87 ? 12.531 -13.194 -20.495 1.00 55.62 87 LEU A O 1
ATOM 742 N N . HIS A 1 88 ? 13.451 -12.803 -22.498 1.00 52.62 88 HIS A N 1
ATOM 743 C CA . HIS A 1 88 ? 14.844 -12.971 -22.057 1.00 52.62 88 HIS A CA 1
ATOM 744 C C . HIS A 1 88 ? 15.352 -11.816 -21.175 1.00 52.62 88 HIS A C 1
ATOM 746 O O . HIS A 1 88 ? 16.343 -11.978 -20.476 1.00 52.62 88 HIS A O 1
ATOM 752 N N . ILE A 1 89 ? 14.652 -10.678 -21.179 1.00 53.94 89 ILE A N 1
ATOM 753 C CA . ILE A 1 89 ? 14.966 -9.479 -20.386 1.00 53.94 89 ILE A CA 1
ATOM 754 C C . ILE A 1 89 ? 14.155 -9.479 -19.084 1.00 53.94 89 ILE A C 1
ATOM 756 O O . ILE A 1 89 ? 14.618 -8.972 -18.067 1.00 53.94 89 ILE A O 1
ATOM 760 N N . LYS A 1 90 ? 12.996 -10.155 -19.077 1.00 50.22 90 LYS A N 1
ATOM 761 C CA . LYS A 1 90 ? 12.189 -10.414 -17.872 1.00 50.22 90 LYS A CA 1
ATOM 762 C C . LYS A 1 90 ? 12.900 -11.291 -16.832 1.00 50.22 90 LYS A C 1
ATOM 764 O O . LYS A 1 90 ? 12.546 -11.232 -15.666 1.00 50.22 90 LYS A O 1
ATOM 769 N N . MET A 1 91 ? 13.885 -12.097 -17.242 1.00 47.66 91 MET A N 1
ATOM 770 C CA . MET A 1 91 ? 14.647 -12.999 -16.357 1.00 47.66 91 MET A CA 1
ATOM 771 C C . MET A 1 91 ? 15.952 -12.393 -15.814 1.00 47.66 91 MET A C 1
ATOM 773 O O . MET A 1 91 ? 16.764 -13.115 -15.239 1.00 47.66 91 MET A O 1
ATOM 777 N N . LEU A 1 92 ? 16.195 -11.091 -16.010 1.00 50.50 92 LEU A N 1
ATOM 778 C CA . LEU A 1 92 ? 17.300 -10.402 -15.324 1.00 50.50 92 LEU A CA 1
ATOM 779 C C . LEU A 1 92 ? 17.031 -10.235 -13.817 1.00 50.50 92 LEU A C 1
ATOM 781 O O . LEU A 1 92 ? 17.944 -9.909 -13.060 1.00 50.50 92 LEU A O 1
ATOM 785 N N . ASP A 1 93 ? 15.801 -10.517 -13.390 1.00 47.53 93 ASP A N 1
ATOM 786 C CA . ASP A 1 93 ? 15.380 -10.588 -12.000 1.00 47.53 93 ASP A CA 1
ATOM 787 C C . ASP A 1 93 ? 15.771 -11.963 -11.431 1.00 47.53 93 ASP A C 1
ATOM 789 O O . ASP A 1 93 ? 15.136 -12.973 -11.724 1.00 47.53 93 ASP A O 1
ATOM 793 N N . ASP A 1 94 ? 16.941 -12.018 -10.784 1.00 42.31 94 ASP A N 1
ATOM 794 C CA . ASP A 1 94 ? 17.165 -12.744 -9.518 1.00 42.31 94 ASP A CA 1
ATOM 795 C C . ASP A 1 94 ? 18.660 -12.942 -9.201 1.00 42.31 94 ASP A C 1
ATOM 797 O O . ASP A 1 94 ? 18.990 -13.211 -8.049 1.00 42.31 94 ASP A O 1
ATOM 801 N N . ASN A 1 95 ? 19.594 -12.827 -10.163 1.00 40.44 95 ASN A N 1
ATOM 802 C CA . ASN A 1 95 ? 20.993 -13.229 -9.902 1.00 40.44 95 ASN A CA 1
ATOM 803 C C . ASN A 1 95 ? 22.132 -12.522 -10.666 1.00 40.44 95 ASN A C 1
ATOM 805 O O . ASN A 1 95 ? 23.273 -12.966 -10.527 1.00 40.44 95 ASN A O 1
ATOM 809 N N . ASN A 1 96 ? 21.924 -11.457 -11.457 1.00 41.06 96 ASN A N 1
ATOM 810 C CA . ASN A 1 96 ? 23.080 -10.830 -12.121 1.00 41.06 96 ASN A CA 1
ATOM 811 C C . ASN A 1 96 ? 22.968 -9.310 -12.316 1.00 41.06 96 ASN A C 1
ATOM 813 O O . ASN A 1 96 ? 22.288 -8.814 -13.207 1.00 41.06 96 ASN A O 1
ATOM 817 N N . ASP A 1 97 ? 23.740 -8.589 -11.503 1.00 49.53 97 ASP A N 1
ATOM 818 C CA . ASP A 1 97 ? 23.883 -7.128 -11.373 1.00 49.53 97 ASP A CA 1
ATOM 819 C C . ASP A 1 97 ? 24.421 -6.386 -12.620 1.00 49.53 97 ASP A C 1
ATOM 821 O O . ASP A 1 97 ? 24.961 -5.281 -12.522 1.00 49.53 97 ASP A O 1
ATOM 825 N N . SER A 1 98 ? 24.334 -6.956 -13.820 1.00 54.34 98 SER A N 1
ATOM 826 C CA . SER A 1 98 ? 24.960 -6.348 -14.996 1.00 54.34 98 SER A CA 1
ATOM 827 C C . SER A 1 98 ? 24.064 -6.400 -16.221 1.00 54.34 98 SER A C 1
ATOM 829 O O . SER A 1 98 ? 23.977 -7.400 -16.919 1.00 54.34 98 SER A O 1
ATOM 831 N N . ILE A 1 99 ? 23.462 -5.252 -16.534 1.00 59.84 99 ILE A N 1
ATOM 832 C CA . ILE A 1 99 ? 23.118 -4.908 -17.913 1.00 59.84 99 ILE A CA 1
ATOM 833 C C . ILE A 1 99 ? 24.438 -5.002 -18.700 1.00 59.84 99 ILE A C 1
ATOM 835 O O . ILE A 1 99 ? 25.399 -4.305 -18.357 1.00 59.84 99 ILE A O 1
ATOM 839 N N . VAL A 1 100 ? 24.543 -5.890 -19.695 1.00 62.41 100 VAL A N 1
ATOM 840 C CA . VAL A 1 100 ? 25.812 -6.161 -20.409 1.00 62.41 100 VAL A CA 1
ATOM 841 C C . VAL A 1 100 ? 25.823 -5.621 -21.842 1.00 62.41 100 VAL A C 1
ATOM 843 O O . VAL A 1 100 ? 26.897 -5.356 -22.399 1.00 62.41 100 VAL A O 1
ATOM 846 N N . SER A 1 101 ? 24.652 -5.327 -22.408 1.00 70.69 101 SER A N 1
ATOM 847 C CA . SER A 1 101 ? 24.461 -4.782 -23.756 1.00 70.69 101 SER A CA 1
ATOM 848 C C . SER A 1 101 ? 23.546 -3.546 -23.800 1.00 70.69 101 SER A C 1
ATOM 850 O O . SER A 1 101 ? 22.846 -3.214 -22.845 1.00 70.69 101 SER A O 1
ATOM 852 N N . LYS A 1 102 ? 23.579 -2.828 -24.931 1.00 72.94 102 LYS A N 1
ATOM 853 C CA . LYS A 1 102 ? 22.707 -1.668 -25.172 1.00 72.94 102 LYS A CA 1
ATOM 854 C C . LYS A 1 102 ? 21.245 -2.084 -25.370 1.00 72.94 102 LYS A C 1
ATOM 856 O O . LYS A 1 102 ? 20.359 -1.397 -24.888 1.00 72.94 102 LYS A O 1
ATOM 861 N N . GLU A 1 103 ? 21.008 -3.220 -26.019 1.00 73.75 103 GLU A N 1
ATOM 862 C CA . GLU A 1 103 ? 19.663 -3.767 -26.238 1.00 73.75 103 GLU A CA 1
ATOM 863 C C . GLU A 1 103 ? 18.984 -4.132 -24.910 1.00 73.75 103 GLU A C 1
ATOM 865 O O . GLU A 1 103 ? 17.823 -3.789 -24.698 1.00 73.75 103 GLU A O 1
ATOM 870 N N . GLU A 1 104 ? 19.726 -4.734 -23.975 1.00 69.06 104 GLU A N 1
ATOM 871 C CA . GLU A 1 104 ? 19.235 -4.994 -22.615 1.00 69.06 104 GLU A CA 1
ATOM 872 C C . GLU A 1 104 ? 18.961 -3.699 -21.845 1.00 69.06 104 GLU A C 1
ATOM 874 O O . GLU A 1 104 ? 17.957 -3.615 -21.141 1.00 69.06 104 GLU A O 1
ATOM 879 N N . PHE A 1 105 ? 19.813 -2.675 -21.993 1.00 73.62 105 PHE A N 1
ATOM 880 C CA . PHE A 1 105 ? 19.570 -1.369 -21.378 1.00 73.62 105 PHE A CA 1
ATOM 881 C C . PHE A 1 105 ? 18.300 -0.713 -21.926 1.00 73.62 105 PHE A C 1
ATOM 883 O O . PHE A 1 105 ? 17.472 -0.256 -21.144 1.00 73.62 105 PHE A O 1
ATOM 890 N N . ASP A 1 106 ? 18.138 -0.665 -23.248 1.00 75.31 106 ASP A N 1
ATOM 891 C CA . ASP A 1 106 ? 17.005 -0.005 -23.898 1.00 75.31 106 ASP A CA 1
ATOM 892 C C . ASP A 1 106 ? 15.685 -0.705 -23.542 1.00 75.31 106 ASP A C 1
ATOM 894 O O . ASP A 1 106 ? 14.690 -0.046 -23.244 1.00 75.31 106 ASP A O 1
ATOM 898 N N . ALA A 1 107 ? 15.677 -2.035 -23.477 1.00 73.62 107 ALA A N 1
ATOM 899 C CA . ALA A 1 107 ? 14.506 -2.784 -23.039 1.00 73.62 107 ALA A CA 1
ATOM 900 C C . ALA A 1 107 ? 14.223 -2.642 -21.536 1.00 73.62 107 ALA A C 1
ATOM 902 O O . ALA A 1 107 ? 13.065 -2.471 -21.158 1.00 73.62 107 ALA A O 1
ATOM 903 N N . TYR A 1 108 ? 15.255 -2.662 -20.682 1.00 71.94 108 TYR A N 1
ATOM 904 C CA . TYR A 1 108 ? 15.098 -2.395 -19.249 1.00 71.94 108 TYR A CA 1
ATOM 905 C C . TYR A 1 108 ? 14.565 -0.981 -19.008 1.00 71.94 108 TYR A C 1
ATOM 907 O O . TYR A 1 108 ? 13.659 -0.781 -18.206 1.00 71.94 108 TYR A O 1
ATOM 915 N N . LYS A 1 109 ? 15.071 0.002 -19.754 1.00 76.38 109 LYS A N 1
ATOM 916 C CA . LYS A 1 109 ? 14.588 1.378 -19.724 1.00 76.38 109 LYS A CA 1
ATOM 917 C C . LYS A 1 109 ? 13.136 1.474 -20.194 1.00 76.38 109 LYS A C 1
ATOM 919 O O . LYS A 1 109 ? 12.352 2.142 -19.536 1.00 76.38 109 LYS A O 1
ATOM 924 N N . ASN A 1 110 ? 12.747 0.782 -21.264 1.00 76.19 110 ASN A N 1
ATOM 925 C CA . ASN A 1 110 ? 11.353 0.761 -21.721 1.00 76.19 110 ASN A CA 1
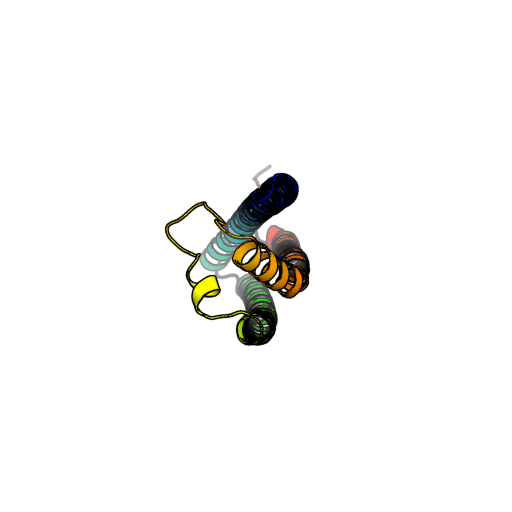ATOM 926 C C . ASN A 1 110 ? 10.420 0.124 -20.681 1.00 76.19 110 ASN A C 1
ATOM 928 O O . ASN A 1 110 ? 9.352 0.665 -20.401 1.00 76.19 110 ASN A O 1
ATOM 932 N N . TYR A 1 111 ? 10.840 -0.978 -20.054 1.00 74.94 111 TYR A N 1
ATOM 933 C CA . TYR A 1 111 ? 10.110 -1.583 -18.938 1.00 74.94 111 TYR A CA 1
ATOM 934 C C . TYR A 1 111 ? 9.997 -0.621 -17.751 1.00 74.94 111 TYR A C 1
ATOM 936 O O . TYR A 1 111 ? 8.922 -0.433 -17.176 1.00 74.94 111 TYR A O 1
ATOM 944 N N . TRP A 1 112 ? 11.105 0.027 -17.395 1.00 74.81 112 TRP A N 1
ATOM 945 C CA . TRP A 1 112 ? 11.156 1.026 -16.339 1.00 74.81 112 TRP A CA 1
ATOM 946 C C . TRP A 1 112 ? 10.204 2.191 -16.617 1.00 74.81 112 TRP A C 1
ATOM 948 O O . TRP A 1 112 ? 9.420 2.564 -15.746 1.00 74.81 112 TRP A O 1
ATOM 958 N N . ASP A 1 113 ? 10.247 2.747 -17.825 1.00 77.19 113 ASP A N 1
ATOM 959 C CA . ASP A 1 113 ? 9.426 3.876 -18.247 1.00 77.19 113 ASP A CA 1
ATOM 960 C C . ASP A 1 113 ? 7.941 3.477 -18.286 1.00 77.19 113 ASP A C 1
ATOM 962 O O . ASP A 1 113 ? 7.102 4.221 -17.776 1.00 77.19 113 ASP A O 1
ATOM 966 N N . CYS A 1 114 ? 7.607 2.269 -18.757 1.00 76.00 114 CYS A N 1
ATOM 967 C CA . CYS A 1 114 ? 6.239 1.742 -18.728 1.00 76.00 114 CYS A CA 1
ATOM 968 C C . CYS A 1 114 ? 5.711 1.561 -17.293 1.00 76.00 114 CYS A C 1
ATOM 970 O O . CYS A 1 114 ? 4.593 1.968 -16.965 1.00 76.00 114 CYS A O 1
ATOM 972 N N . THR A 1 115 ? 6.538 1.019 -16.394 1.00 72.94 115 THR A N 1
ATOM 973 C CA . THR A 1 115 ? 6.180 0.793 -14.980 1.00 72.94 115 THR A CA 1
ATOM 974 C C . THR A 1 115 ? 6.304 2.046 -14.109 1.00 72.94 115 THR A C 1
ATOM 976 O O . THR A 1 115 ? 5.840 2.056 -12.967 1.00 72.94 115 THR A O 1
ATOM 979 N N . SER A 1 116 ? 6.891 3.134 -14.614 1.00 71.50 116 SER A N 1
ATOM 980 C CA . SER A 1 116 ? 7.094 4.375 -13.855 1.00 71.50 116 SER A CA 1
ATOM 981 C C . SER A 1 116 ? 5.774 4.986 -13.368 1.00 71.50 116 SER A C 1
ATOM 983 O O . SER A 1 116 ? 5.675 5.403 -12.212 1.00 71.50 116 SER A O 1
ATOM 985 N N . ALA A 1 117 ? 4.722 4.924 -14.193 1.00 67.94 117 ALA A N 1
ATOM 986 C CA . ALA A 1 117 ? 3.374 5.341 -13.818 1.00 67.94 117 ALA A CA 1
ATOM 987 C C . ALA A 1 117 ? 2.819 4.502 -12.650 1.00 67.94 117 ALA A C 1
ATOM 989 O O . ALA A 1 117 ? 2.169 5.048 -11.759 1.00 67.94 117 ALA A O 1
ATOM 990 N N . SER A 1 118 ? 3.116 3.196 -12.606 1.00 70.25 118 SER A N 1
ATOM 991 C CA . SER A 1 118 ? 2.794 2.315 -11.468 1.00 70.25 118 SER A CA 1
ATOM 992 C C . SER A 1 118 ? 3.482 2.771 -10.185 1.00 70.25 118 SER A C 1
ATOM 994 O O . SER A 1 118 ? 2.857 2.831 -9.134 1.00 70.25 118 SER A O 1
ATOM 996 N N . ARG A 1 119 ? 4.746 3.199 -10.248 1.00 70.81 119 ARG A N 1
ATOM 997 C CA . ARG A 1 119 ? 5.491 3.659 -9.059 1.00 70.81 119 ARG A CA 1
ATOM 998 C C . ARG A 1 119 ? 4.892 4.920 -8.438 1.00 70.81 119 ARG A C 1
ATOM 1000 O O . ARG A 1 119 ? 4.803 5.026 -7.212 1.00 70.81 119 ARG A O 1
ATOM 1007 N N . GLU A 1 120 ? 4.446 5.868 -9.260 1.00 71.88 120 GLU A N 1
ATOM 1008 C CA . GLU A 1 120 ? 3.713 7.043 -8.771 1.00 71.88 120 GLU A CA 1
ATOM 1009 C C . GLU A 1 120 ? 2.360 6.657 -8.156 1.00 71.88 120 GLU A C 1
ATOM 1011 O O . GLU A 1 120 ? 1.954 7.216 -7.130 1.00 71.88 120 GLU A O 1
ATOM 1016 N N . ASN A 1 121 ? 1.688 5.656 -8.727 1.00 74.88 121 ASN A N 1
ATOM 1017 C CA . ASN A 1 121 ? 0.445 5.117 -8.182 1.00 74.88 121 ASN A CA 1
ATOM 1018 C C . ASN A 1 121 ? 0.662 4.429 -6.834 1.00 74.88 121 ASN A C 1
ATOM 1020 O O . ASN A 1 121 ? -0.021 4.790 -5.877 1.00 74.88 121 ASN A O 1
ATOM 1024 N N . LEU A 1 122 ? 1.686 3.583 -6.708 1.00 74.44 122 LEU A N 1
ATOM 1025 C CA . LEU A 1 122 ? 2.088 2.938 -5.458 1.00 74.44 122 LEU A CA 1
ATOM 1026 C C . LEU A 1 122 ? 2.383 3.963 -4.356 1.00 74.44 122 LEU A C 1
ATOM 1028 O O . LEU A 1 122 ? 1.981 3.779 -3.202 1.00 74.44 122 LEU A O 1
ATOM 1032 N N . LYS A 1 123 ? 3.029 5.087 -4.695 1.00 78.31 123 LYS A N 1
ATOM 1033 C CA . LYS A 1 123 ? 3.233 6.200 -3.755 1.00 78.31 123 LYS A CA 1
ATOM 1034 C C . LYS A 1 123 ? 1.899 6.805 -3.307 1.00 78.31 123 LYS A C 1
ATOM 1036 O O . LYS A 1 123 ? 1.671 6.957 -2.105 1.00 78.31 123 LYS A O 1
ATOM 1041 N N . ASN A 1 124 ? 1.008 7.125 -4.244 1.00 80.44 124 ASN A N 1
ATOM 1042 C CA . ASN A 1 124 ? -0.315 7.677 -3.937 1.00 80.44 124 ASN A CA 1
ATOM 1043 C C . ASN A 1 124 ? -1.171 6.704 -3.115 1.00 80.44 124 ASN A C 1
ATOM 1045 O O . ASN A 1 124 ? -1.838 7.111 -2.165 1.00 80.44 124 ASN A O 1
ATOM 1049 N N . PHE A 1 125 ? -1.121 5.415 -3.432 1.00 85.75 125 PHE A N 1
ATOM 1050 C CA . PHE A 1 125 ? -1.781 4.346 -2.696 1.00 85.75 125 PHE A CA 1
ATOM 1051 C C . PHE A 1 125 ? -1.255 4.232 -1.263 1.00 85.75 125 PHE A C 1
ATOM 1053 O O . PHE A 1 125 ? -2.037 4.191 -0.312 1.00 85.75 125 PHE A O 1
ATOM 1060 N N . THR A 1 126 ? 0.065 4.286 -1.087 1.00 83.88 126 THR A N 1
ATOM 1061 C CA . THR A 1 126 ? 0.709 4.295 0.231 1.00 83.88 126 THR A CA 1
ATOM 1062 C C . THR A 1 126 ? 0.247 5.488 1.075 1.00 83.88 126 THR A C 1
ATOM 1064 O O . THR A 1 126 ? -0.060 5.326 2.258 1.00 83.88 126 THR A O 1
ATOM 1067 N N . ILE A 1 127 ? 0.123 6.677 0.469 1.00 84.12 127 ILE A N 1
ATOM 1068 C CA . ILE A 1 127 ? -0.429 7.876 1.123 1.00 84.12 127 ILE A CA 1
ATOM 1069 C C . ILE A 1 127 ? -1.897 7.657 1.513 1.00 84.12 127 ILE A C 1
ATOM 1071 O O . ILE A 1 127 ? -2.269 7.927 2.654 1.00 84.12 127 ILE A O 1
ATOM 1075 N N . LYS A 1 128 ? -2.729 7.120 0.610 1.00 87.25 128 LYS A N 1
ATOM 1076 C CA . LYS A 1 128 ? -4.141 6.819 0.903 1.00 87.25 128 LYS A CA 1
ATOM 1077 C C . LYS A 1 128 ? -4.281 5.841 2.073 1.00 87.25 128 LYS A C 1
ATOM 1079 O O . LYS A 1 128 ? -5.056 6.114 2.987 1.00 87.25 128 LYS A O 1
ATOM 1084 N N . LYS A 1 129 ? -3.491 4.759 2.105 1.00 90.12 129 LYS A N 1
ATOM 1085 C CA . LYS A 1 129 ? -3.458 3.815 3.238 1.00 90.12 129 LYS A CA 1
ATOM 1086 C C . LYS A 1 129 ? -3.085 4.510 4.543 1.00 90.12 129 LYS A C 1
ATOM 1088 O O . LYS A 1 129 ? -3.743 4.299 5.559 1.00 90.12 129 LYS A O 1
ATOM 1093 N N . ALA A 1 130 ? -2.047 5.346 4.520 1.00 87.88 130 ALA A N 1
ATOM 1094 C CA . ALA A 1 130 ? -1.612 6.084 5.699 1.00 87.88 130 ALA A CA 1
ATOM 1095 C C . ALA A 1 130 ? -2.702 7.035 6.214 1.00 87.88 130 ALA A C 1
ATOM 1097 O O . ALA A 1 130 ? -2.894 7.123 7.424 1.00 87.88 130 ALA A O 1
ATOM 1098 N N . ASN A 1 131 ? -3.439 7.699 5.319 1.00 88.69 131 ASN A N 1
ATOM 1099 C CA . ASN A 1 131 ? -4.544 8.583 5.688 1.00 88.69 131 ASN A CA 1
ATOM 1100 C C . ASN A 1 131 ? -5.685 7.810 6.357 1.00 88.69 131 ASN A C 1
ATOM 1102 O O . ASN A 1 131 ? -6.061 8.168 7.469 1.00 88.69 131 ASN A O 1
ATOM 1106 N N . VAL A 1 132 ? -6.148 6.705 5.759 1.00 88.50 132 VAL A N 1
ATOM 1107 C CA . VAL A 1 132 ? -7.205 5.860 6.351 1.00 88.50 132 VAL A CA 1
ATOM 1108 C C . VAL A 1 132 ? -6.793 5.351 7.734 1.00 88.50 132 VAL A C 1
ATOM 1110 O O . VAL A 1 132 ? -7.559 5.444 8.689 1.00 88.50 132 VAL A O 1
ATOM 1113 N N . LEU A 1 133 ? -5.560 4.856 7.877 1.00 89.56 133 LEU A N 1
ATOM 1114 C CA . LEU A 1 133 ? -5.049 4.366 9.159 1.00 89.56 133 LEU A CA 1
ATOM 1115 C C . LEU A 1 133 ? -4.883 5.488 10.198 1.00 89.56 133 LEU A C 1
ATOM 1117 O O . LEU A 1 133 ? -5.137 5.277 11.384 1.00 89.56 133 LEU A O 1
ATOM 1121 N N . ASN A 1 134 ? -4.449 6.679 9.784 1.00 89.31 134 ASN A N 1
ATOM 1122 C CA . ASN A 1 134 ? -4.331 7.828 10.680 1.00 89.31 134 ASN A CA 1
ATOM 1123 C C . ASN A 1 134 ? -5.701 8.314 11.155 1.00 89.31 134 ASN A C 1
ATOM 1125 O O . ASN A 1 134 ? -5.868 8.550 12.351 1.00 89.31 134 ASN A O 1
ATOM 1129 N N . GLU A 1 135 ? -6.672 8.441 10.252 1.00 89.00 135 GLU A N 1
ATOM 1130 C CA . GLU A 1 135 ? -8.052 8.804 10.586 1.00 89.00 135 GLU A CA 1
ATOM 1131 C C . GLU A 1 135 ? -8.669 7.778 11.536 1.00 89.00 135 GLU A C 1
ATOM 1133 O O . GLU A 1 135 ? -9.186 8.150 12.592 1.00 89.00 135 GLU A O 1
ATOM 1138 N N . ALA A 1 136 ? -8.509 6.487 11.226 1.00 88.81 136 ALA A N 1
ATOM 1139 C CA . ALA A 1 136 ? -8.919 5.396 12.098 1.00 88.81 136 ALA A CA 1
ATOM 1140 C C . ALA A 1 136 ? -8.308 5.546 13.492 1.00 88.81 136 ALA A C 1
ATOM 1142 O O . ALA A 1 136 ? -9.025 5.578 14.489 1.00 88.81 136 ALA A O 1
ATOM 1143 N N . PHE A 1 137 ? -6.988 5.713 13.581 1.00 88.06 137 PHE A N 1
ATOM 1144 C CA . PHE A 1 137 ? -6.317 5.861 14.866 1.00 88.06 137 PHE A CA 1
ATOM 1145 C C . PHE A 1 137 ? -6.794 7.097 15.639 1.00 88.06 137 PHE A C 1
ATOM 1147 O O . PHE A 1 137 ? -7.046 6.998 16.838 1.00 88.06 137 PHE A O 1
ATOM 1154 N N . MET A 1 138 ? -6.948 8.253 14.987 1.00 88.00 138 MET A N 1
ATOM 1155 C CA . MET A 1 138 ? -7.427 9.478 15.638 1.00 88.00 138 MET A CA 1
ATOM 1156 C C . MET A 1 138 ? -8.842 9.317 16.198 1.00 88.00 138 MET A C 1
ATOM 1158 O O . MET A 1 138 ? -9.084 9.717 17.336 1.00 88.00 138 MET A O 1
ATOM 1162 N N . ASN A 1 139 ? -9.734 8.666 15.452 1.00 87.00 139 ASN A N 1
ATOM 1163 C CA . ASN A 1 139 ? -11.101 8.392 15.891 1.00 87.00 139 ASN A CA 1
ATOM 1164 C C . ASN A 1 139 ? -11.154 7.338 17.002 1.00 87.00 139 ASN A C 1
ATOM 1166 O O . ASN A 1 139 ? -11.984 7.425 17.906 1.00 87.00 139 ASN A O 1
ATOM 1170 N N . LEU A 1 140 ? -10.255 6.355 16.967 1.00 87.81 140 LEU A N 1
ATOM 1171 C CA . LEU A 1 140 ? -10.227 5.250 17.921 1.00 87.81 140 LEU A CA 1
ATOM 1172 C C . LEU A 1 140 ? -9.505 5.589 19.234 1.00 87.81 140 LEU A C 1
ATOM 1174 O O . LEU A 1 140 ? -9.744 4.934 20.247 1.00 87.81 140 LEU A O 1
ATOM 1178 N N . LYS A 1 141 ? -8.672 6.640 19.268 1.00 84.69 141 LYS A N 1
ATOM 1179 C CA . LYS A 1 141 ? -7.975 7.100 20.487 1.00 84.69 141 LYS A CA 1
ATOM 1180 C C . LYS A 1 141 ? -8.907 7.340 21.673 1.00 84.69 141 LYS A C 1
ATOM 1182 O O . LYS A 1 141 ? -8.478 7.148 22.805 1.00 84.69 141 LYS A O 1
ATOM 1187 N N . GLN A 1 142 ? -10.155 7.739 21.430 1.00 84.88 142 GLN A N 1
ATOM 1188 C CA . GLN A 1 142 ? -11.143 7.971 22.490 1.00 84.88 142 GLN A CA 1
ATOM 1189 C C . GLN A 1 142 ? -11.478 6.708 23.303 1.00 84.88 142 GLN A C 1
ATOM 1191 O O . GLN A 1 142 ? -11.954 6.819 24.427 1.00 84.88 142 GLN A O 1
ATOM 1196 N N . TYR A 1 143 ? -11.224 5.520 22.745 1.00 83.12 143 TYR A N 1
ATOM 1197 C CA . TYR A 1 143 ? -11.460 4.231 23.397 1.00 83.12 143 TYR A CA 1
ATOM 1198 C C . TYR A 1 143 ? -10.242 3.719 24.173 1.00 83.12 143 TYR A C 1
ATOM 1200 O O . TYR A 1 143 ? -10.315 2.684 24.834 1.00 83.12 143 TYR A O 1
ATOM 1208 N N . LEU A 1 144 ? -9.112 4.429 24.115 1.00 78.75 144 LEU A N 1
ATOM 1209 C CA . LEU A 1 144 ? -7.956 4.092 24.932 1.00 78.75 144 LEU A CA 1
ATOM 1210 C C . LEU A 1 144 ? -8.187 4.529 26.383 1.00 78.75 144 LEU A C 1
ATOM 1212 O O . LEU A 1 144 ? -8.727 5.612 26.620 1.00 78.75 144 LEU A O 1
ATOM 1216 N N . PRO A 1 145 ? -7.742 3.726 27.367 1.00 69.44 145 PRO A N 1
ATOM 1217 C CA . PRO A 1 145 ? -7.814 4.126 28.761 1.00 69.44 145 PRO A CA 1
ATOM 1218 C C . PRO A 1 145 ? -7.040 5.431 28.959 1.00 69.44 145 PRO A C 1
ATOM 1220 O O . PRO A 1 145 ? -5.859 5.524 28.610 1.00 69.44 145 PRO A O 1
ATOM 1223 N N . GLN A 1 146 ? -7.710 6.443 29.512 1.00 67.12 146 GLN A N 1
ATOM 1224 C CA . GLN A 1 146 ? -7.039 7.673 29.906 1.00 67.12 146 GLN A CA 1
ATOM 1225 C C . GLN A 1 146 ? -6.092 7.361 31.066 1.00 67.12 146 GLN A C 1
ATOM 1227 O O . GLN A 1 146 ? -6.427 6.585 31.964 1.00 67.12 146 GLN A O 1
ATOM 1232 N N . LYS A 1 147 ? -4.883 7.932 31.031 1.00 55.34 147 LYS A N 1
ATOM 1233 C CA . LYS A 1 147 ? -3.952 7.825 32.157 1.00 55.34 147 LYS A CA 1
ATOM 1234 C C . LYS A 1 147 ? -4.653 8.391 33.401 1.00 55.34 147 LYS A C 1
ATOM 1236 O O . LYS A 1 147 ? -5.199 9.490 33.296 1.00 55.34 147 LYS A O 1
ATOM 1241 N N . PRO A 1 148 ? -4.650 7.685 34.545 1.00 51.94 148 PRO A N 1
ATOM 1242 C CA . PRO A 1 148 ? -5.133 8.278 35.783 1.00 51.94 148 PRO A CA 1
ATOM 1243 C C . PRO A 1 148 ? -4.304 9.536 36.072 1.00 51.94 148 PRO A C 1
ATOM 1245 O O . PRO A 1 148 ? -3.079 9.518 35.912 1.00 51.94 148 PRO A O 1
ATOM 1248 N N . SER A 1 149 ? -5.010 10.630 36.368 1.00 46.31 149 SER A N 1
ATOM 1249 C CA . SER A 1 149 ? -4.436 11.933 36.727 1.00 46.31 149 SER A CA 1
ATOM 1250 C C . SER A 1 149 ? -3.864 11.913 38.137 1.00 46.31 149 SER A C 1
ATOM 1252 O O . SER A 1 149 ? -4.425 11.171 38.973 1.00 46.31 149 SER A O 1
#